Protein AF-A0A931LRL3-F1 (afdb_monomer_lite)

Sequence (80 aa):
MEEQTNGNFRIYLVSGDGKQAEIGRFAPEEEKRAFEVWEALADKLLGWEPTDGKTKALGVVIETDKMVIAKRFVIVRGGH

pLDDT: mean 80.18, std 13.55, range [41.66, 93.88]

Secondary structure (DSSP, 8-state):
------PPEEEEEEETTS-EEEEEEE-GGGHHHHHHHHHHHHHHHHT---TTS---EEEEEEEETTEEEEEEEEE-----

Foldseek 3Di:
DDPQPFFKKWKWKAFPVGDTDTDDIHGSVCVVVSVVVQVVVLVVVVPDAPPPLPGQKIKMWIAGPVGTPDIDMDGHDRDD

Structure (mmCIF, N/CA/C/O backbone):
data_AF-A0A931LRL3-F1
#
_entry.id   AF-A0A931LRL3-F1
#
loop_
_atom_site.group_PDB
_atom_site.id
_atom_site.type_symbol
_atom_site.label_atom_id
_atom_site.label_alt_id
_atom_site.label_comp_id
_atom_site.label_asym_id
_atom_site.label_entity_id
_atom_site.label_seq_id
_atom_site.pdbx_PDB_ins_code
_atom_site.Cartn_x
_atom_site.Cartn_y
_atom_site.Cartn_z
_atom_site.occupancy
_atom_site.B_iso_or_equiv
_atom_site.auth_seq_id
_atom_site.auth_comp_id
_atom_site.auth_asym_id
_atom_site.auth_atom_id
_atom_site.pdbx_PDB_model_num
ATOM 1 N N . MET A 1 1 ? -13.098 15.296 18.116 1.00 50.25 1 MET A N 1
ATOM 2 C CA . MET A 1 1 ? -12.428 13.984 18.203 1.00 50.25 1 MET A CA 1
ATOM 3 C C . MET A 1 1 ? -12.642 13.349 16.847 1.00 50.25 1 MET A C 1
ATOM 5 O O . MET A 1 1 ? -13.796 13.186 16.480 1.00 50.25 1 MET A O 1
ATOM 9 N N . GLU A 1 2 ? -11.583 13.213 16.050 1.00 54.97 2 GLU A N 1
ATOM 10 C CA . GLU A 1 2 ? -11.686 12.801 14.644 1.00 54.97 2 GLU A CA 1
ATOM 11 C C . GLU A 1 2 ? -12.289 11.399 14.513 1.00 54.97 2 GLU A C 1
ATOM 13 O O . GLU A 1 2 ? -11.909 10.470 15.224 1.00 54.97 2 GLU A O 1
ATOM 18 N N . GLU A 1 3 ? -13.256 11.279 13.607 1.00 50.59 3 GLU A N 1
ATOM 19 C CA . GLU A 1 3 ? -13.901 10.034 13.212 1.00 50.59 3 GLU A CA 1
ATOM 20 C C . GLU A 1 3 ? -12.891 9.228 12.380 1.00 50.59 3 GLU A C 1
ATOM 22 O O . GLU A 1 3 ? -12.819 9.362 11.160 1.00 50.59 3 GLU A O 1
ATOM 27 N N . GLN A 1 4 ? -12.043 8.442 13.053 1.00 52.03 4 GLN A N 1
ATOM 28 C CA . GLN A 1 4 ? -11.157 7.490 12.385 1.00 52.03 4 GLN A CA 1
ATOM 29 C C . GLN A 1 4 ? -12.026 6.448 11.684 1.00 52.03 4 GLN A C 1
ATOM 31 O O . GLN A 1 4 ? -12.751 5.665 12.301 1.00 52.03 4 GLN A O 1
ATOM 36 N N . THR A 1 5 ? -12.008 6.504 10.357 1.00 55.31 5 THR A N 1
ATOM 37 C CA . THR A 1 5 ? -12.728 5.613 9.458 1.00 55.31 5 THR A CA 1
ATOM 38 C C . THR A 1 5 ? -12.194 4.192 9.596 1.00 55.31 5 THR A C 1
ATOM 40 O O . THR A 1 5 ? -11.353 3.759 8.817 1.00 55.31 5 THR A O 1
ATOM 43 N N . ASN A 1 6 ? -12.704 3.456 10.578 1.00 63.88 6 ASN A N 1
ATOM 44 C CA . ASN A 1 6 ? -12.261 2.103 10.900 1.00 63.88 6 ASN A CA 1
ATOM 45 C C . ASN A 1 6 ? -12.874 1.059 9.947 1.00 63.88 6 ASN A C 1
ATOM 47 O O . ASN A 1 6 ? -13.588 0.148 10.362 1.00 63.88 6 ASN A O 1
ATOM 51 N N . GLY A 1 7 ? -12.647 1.230 8.642 1.00 74.12 7 GLY A N 1
ATOM 52 C CA . GLY A 1 7 ? -12.798 0.156 7.659 1.00 74.12 7 GLY A CA 1
ATOM 53 C C . GLY A 1 7 ? -11.566 -0.748 7.679 1.00 74.12 7 GLY A C 1
ATOM 54 O O . GLY A 1 7 ? -10.520 -0.356 8.192 1.00 74.12 7 GLY A O 1
ATOM 55 N N . ASN A 1 8 ? -11.670 -1.959 7.130 1.00 90.19 8 ASN A N 1
ATOM 56 C CA . ASN A 1 8 ? -10.499 -2.836 7.069 1.00 90.19 8 ASN A CA 1
ATOM 57 C C . ASN A 1 8 ? -9.456 -2.220 6.133 1.00 90.19 8 ASN A C 1
ATOM 59 O O . ASN A 1 8 ? -9.791 -1.819 5.014 1.00 90.19 8 ASN A O 1
ATOM 63 N N . PHE A 1 9 ? -8.200 -2.197 6.563 1.00 90.88 9 PHE A N 1
ATOM 64 C CA . PHE A 1 9 ? -7.099 -1.748 5.723 1.00 90.88 9 PHE A CA 1
ATOM 65 C C . PHE A 1 9 ? -6.736 -2.856 4.740 1.00 90.88 9 PHE A C 1
ATOM 67 O O . PHE A 1 9 ? -6.583 -4.017 5.124 1.00 90.88 9 PHE A O 1
ATOM 74 N N . ARG A 1 10 ? -6.574 -2.507 3.468 1.00 93.25 10 ARG A N 1
ATOM 75 C CA . ARG A 1 10 ? -6.123 -3.420 2.417 1.00 93.25 10 ARG A CA 1
ATOM 76 C C . ARG A 1 10 ? -4.955 -2.802 1.678 1.00 93.25 10 ARG A C 1
ATOM 78 O O . ARG A 1 10 ? -4.988 -1.621 1.339 1.00 93.25 10 ARG A O 1
ATOM 85 N N . ILE A 1 11 ? -3.922 -3.605 1.461 1.00 93.69 11 ILE A N 1
ATOM 86 C CA . ILE A 1 11 ? -2.704 -3.210 0.765 1.00 93.69 11 ILE A CA 1
ATOM 87 C C . ILE A 1 11 ? -2.658 -3.938 -0.570 1.00 93.69 11 ILE A C 1
ATOM 89 O O . ILE A 1 11 ? -2.780 -5.165 -0.624 1.00 93.69 11 ILE A O 1
ATOM 93 N N . TYR A 1 12 ? -2.426 -3.183 -1.636 1.00 92.44 12 TYR A N 1
ATOM 94 C CA . TYR A 1 12 ? -2.372 -3.688 -2.998 1.00 92.44 12 TYR A CA 1
ATOM 95 C C . TYR A 1 12 ? -1.062 -3.305 -3.665 1.00 92.44 12 TYR A C 1
ATOM 97 O O . TYR A 1 12 ? -0.602 -2.169 -3.540 1.00 92.44 12 TYR A O 1
ATOM 105 N N . LEU A 1 13 ? -0.507 -4.233 -4.440 1.00 90.69 13 LEU A N 1
ATOM 106 C CA . LEU A 1 13 ? 0.480 -3.923 -5.466 1.00 90.69 13 LEU A CA 1
ATOM 107 C C . LEU A 1 13 ? -0.239 -3.592 -6.764 1.00 90.69 13 LEU A C 1
ATOM 109 O O . LEU A 1 13 ? -1.085 -4.354 -7.226 1.00 90.69 13 LEU A O 1
ATOM 113 N N . VAL A 1 14 ? 0.119 -2.465 -7.363 1.00 88.81 14 VAL A N 1
ATOM 114 C CA . VAL A 1 14 ? -0.443 -1.984 -8.620 1.00 88.81 14 VAL A CA 1
ATOM 115 C C . VAL A 1 14 ? 0.641 -2.021 -9.679 1.00 88.81 14 VAL A C 1
ATOM 117 O O . VAL A 1 14 ? 1.678 -1.383 -9.541 1.00 88.81 14 VAL A O 1
ATOM 120 N N . SER A 1 15 ? 0.399 -2.764 -10.745 1.00 85.56 15 SER A N 1
ATOM 121 C CA . SER A 1 15 ? 1.266 -2.817 -11.922 1.00 85.56 15 SER A CA 1
ATOM 122 C C . SER A 1 15 ? 1.018 -1.644 -12.870 1.00 85.56 15 SER A C 1
ATOM 124 O O . SER A 1 15 ? -0.046 -1.024 -12.860 1.00 85.56 15 SER A O 1
ATOM 126 N N . GLY A 1 16 ? 1.999 -1.341 -13.719 1.00 77.50 16 GLY A N 1
ATOM 127 C CA . GLY A 1 16 ? 1.909 -0.276 -14.719 1.00 77.50 16 GLY A CA 1
ATOM 128 C C . GLY A 1 16 ? 0.816 -0.494 -15.767 1.00 77.50 16 GLY A C 1
ATOM 129 O O . GLY A 1 16 ? 0.353 0.473 -16.362 1.00 77.50 16 GLY A O 1
ATOM 130 N N . ASP A 1 17 ? 0.363 -1.735 -15.959 1.00 81.00 17 ASP A N 1
ATOM 131 C CA . ASP A 1 17 ? -0.808 -2.100 -16.763 1.00 81.00 17 ASP A CA 1
ATOM 132 C C . ASP A 1 17 ? -2.146 -1.953 -16.012 1.00 81.00 17 ASP A C 1
ATOM 134 O O . ASP A 1 17 ? -3.200 -2.300 -16.540 1.00 81.00 17 ASP A O 1
ATOM 138 N N . GLY A 1 18 ? -2.125 -1.410 -14.791 1.00 82.25 18 GLY A N 1
ATOM 139 C CA . GLY A 1 18 ? -3.315 -1.097 -14.001 1.00 82.25 18 GLY A CA 1
ATOM 140 C C . GLY A 1 18 ? -3.904 -2.286 -13.242 1.00 82.25 18 GLY A C 1
ATOM 141 O O . GLY A 1 18 ? -4.934 -2.131 -12.585 1.00 82.25 18 GLY A O 1
ATOM 142 N N . LYS A 1 19 ? -3.269 -3.466 -13.284 1.00 86.81 19 LYS A N 1
ATOM 143 C CA . LYS A 1 19 ? -3.706 -4.614 -12.476 1.00 86.81 19 LYS A CA 1
ATOM 144 C C . LYS A 1 19 ? -3.306 -4.416 -11.025 1.00 86.81 19 LYS A C 1
ATOM 146 O O . LYS A 1 19 ? -2.167 -4.031 -10.752 1.00 86.81 19 LYS A O 1
ATOM 151 N N . GLN A 1 20 ? -4.228 -4.739 -10.126 1.00 90.25 20 GLN A N 1
ATOM 152 C CA . GLN A 1 20 ? -4.030 -4.688 -8.683 1.00 90.25 20 GLN A CA 1
ATOM 153 C C . GLN A 1 20 ? -3.999 -6.110 -8.122 1.00 90.25 20 GLN A C 1
ATOM 155 O O . GLN A 1 20 ? -4.825 -6.941 -8.499 1.00 90.25 20 GLN A O 1
ATOM 160 N N . ALA A 1 21 ? -3.057 -6.382 -7.226 1.00 89.06 21 ALA A N 1
ATOM 161 C CA . ALA A 1 21 ? -2.965 -7.627 -6.478 1.00 89.06 21 ALA A CA 1
ATOM 162 C C . ALA A 1 21 ? -2.994 -7.307 -4.982 1.00 89.06 21 ALA A C 1
ATOM 164 O O . ALA A 1 21 ? -2.126 -6.584 -4.493 1.00 89.06 21 ALA A O 1
ATOM 165 N N . GLU A 1 22 ? -3.992 -7.826 -4.266 1.00 92.88 22 GLU A N 1
ATOM 166 C CA . GLU A 1 22 ? -4.046 -7.720 -2.806 1.00 92.88 22 GLU A CA 1
ATOM 167 C C . GLU A 1 22 ? -2.897 -8.533 -2.204 1.00 92.88 22 GLU A C 1
ATOM 169 O O . GLU A 1 22 ? -2.684 -9.692 -2.558 1.00 92.88 22 GLU A O 1
ATOM 174 N N . ILE A 1 23 ? -2.145 -7.907 -1.305 1.00 90.38 23 ILE A N 1
ATOM 175 C CA . ILE A 1 23 ? -0.989 -8.522 -0.643 1.00 90.38 23 ILE A CA 1
ATOM 176 C C . ILE A 1 23 ? -1.103 -8.526 0.879 1.00 90.38 23 ILE A C 1
ATOM 178 O O . ILE A 1 23 ? -0.310 -9.181 1.552 1.00 90.38 23 ILE A O 1
ATOM 182 N N . GLY A 1 24 ? -2.083 -7.815 1.436 1.00 91.06 24 GLY A N 1
ATOM 183 C CA . GLY A 1 24 ? -2.331 -7.811 2.869 1.00 91.06 24 GLY A CA 1
ATOM 184 C C . GLY A 1 24 ? -3.658 -7.162 3.226 1.00 91.06 24 GLY A C 1
ATOM 185 O O . GLY A 1 24 ? -4.093 -6.211 2.576 1.00 91.06 24 GLY A O 1
ATOM 186 N N . ARG A 1 25 ? -4.273 -7.668 4.293 1.00 93.88 25 ARG A N 1
ATOM 187 C CA . ARG A 1 25 ? -5.492 -7.130 4.890 1.00 93.88 25 ARG A CA 1
ATOM 188 C C . ARG A 1 25 ? -5.321 -7.072 6.401 1.00 93.88 25 ARG A C 1
ATOM 190 O O . ARG A 1 25 ? -4.895 -8.056 6.999 1.00 93.88 25 ARG A O 1
ATOM 197 N N . PHE A 1 26 ? -5.675 -5.939 6.990 1.00 92.50 26 PHE A N 1
ATOM 198 C CA . PHE A 1 26 ? -5.501 -5.659 8.409 1.00 92.50 26 PHE A CA 1
ATOM 199 C C . PHE A 1 26 ? -6.805 -5.147 9.006 1.00 92.50 26 PHE A C 1
ATOM 201 O O . PHE A 1 26 ? -7.581 -4.443 8.345 1.00 92.50 26 PHE A O 1
ATOM 208 N N . ALA A 1 27 ? -7.047 -5.522 10.258 1.00 90.50 27 ALA A N 1
ATOM 209 C CA . ALA A 1 27 ? -8.171 -4.998 11.012 1.00 90.50 27 ALA A CA 1
ATOM 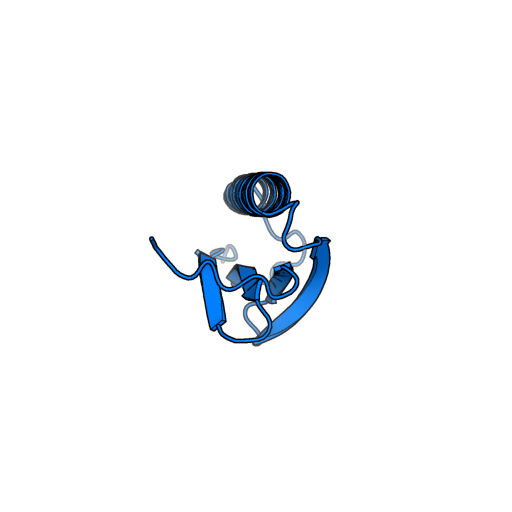210 C C . ALA A 1 27 ? -7.978 -3.493 11.285 1.00 90.50 27 ALA A C 1
ATOM 212 O O . ALA A 1 27 ? -6.849 -2.999 11.248 1.00 90.50 27 ALA A O 1
ATOM 213 N N . PRO A 1 28 ? -9.049 -2.748 11.596 1.00 86.19 28 PRO A N 1
ATOM 214 C CA . PRO A 1 28 ? -8.933 -1.322 11.880 1.00 86.19 28 PRO A CA 1
ATOM 215 C C . PRO A 1 28 ? -7.996 -0.991 13.054 1.00 86.19 28 PRO A C 1
ATOM 217 O O . PRO A 1 28 ? -7.271 -0.005 13.027 1.00 86.19 28 PRO A O 1
ATOM 220 N N . GLU A 1 29 ? -7.964 -1.856 14.070 1.00 89.56 29 GLU A N 1
ATOM 221 C CA . GLU A 1 29 ? -7.064 -1.739 15.227 1.00 89.56 29 GLU A CA 1
ATOM 222 C C . GLU A 1 29 ? -5.578 -1.947 14.879 1.00 89.56 29 GLU A C 1
ATOM 224 O O . GLU A 1 29 ? -4.695 -1.557 15.640 1.00 89.56 29 GLU A O 1
ATOM 229 N N . GLU A 1 30 ? -5.293 -2.527 13.711 1.00 90.94 30 GLU A N 1
ATOM 230 C CA . GLU A 1 30 ? -3.947 -2.776 13.198 1.00 90.94 30 GLU A CA 1
ATOM 231 C C . GLU A 1 30 ? -3.469 -1.671 12.237 1.00 90.94 30 GLU A C 1
ATOM 233 O O . GLU A 1 30 ? -2.520 -1.896 11.487 1.00 90.94 30 GLU A O 1
ATOM 238 N N . GLU A 1 31 ? -4.074 -0.473 12.266 1.00 88.62 31 GLU A N 1
ATOM 239 C CA . GLU A 1 31 ? -3.707 0.673 11.410 1.00 88.62 31 GLU A CA 1
ATOM 240 C C . GLU A 1 31 ? -2.188 0.865 11.338 1.00 88.62 31 GLU A C 1
ATOM 242 O O . GLU A 1 31 ? -1.597 0.832 10.258 1.00 88.62 31 GLU A O 1
ATOM 247 N N . LYS A 1 32 ? -1.536 0.988 12.500 1.00 90.31 32 LYS A N 1
ATOM 248 C CA . LYS A 1 32 ? -0.087 1.205 12.582 1.00 90.31 32 LYS A CA 1
ATOM 249 C C . LYS A 1 32 ? 0.690 0.127 11.824 1.00 90.31 32 LYS A C 1
ATOM 251 O O . LYS A 1 32 ? 1.594 0.438 11.056 1.00 90.31 32 LYS A O 1
ATOM 256 N N . ARG A 1 33 ? 0.295 -1.132 12.003 1.00 91.44 33 ARG A N 1
ATOM 257 C CA . ARG A 1 33 ? 0.943 -2.282 11.372 1.00 91.44 33 ARG A CA 1
ATOM 258 C C . ARG A 1 33 ? 0.707 -2.301 9.865 1.00 91.44 33 ARG A C 1
ATOM 260 O O . ARG A 1 33 ? 1.620 -2.625 9.110 1.00 91.44 33 ARG A O 1
ATOM 267 N N . ALA A 1 34 ? -0.491 -1.930 9.418 1.00 91.56 34 ALA A N 1
ATOM 268 C CA . ALA A 1 34 ? -0.806 -1.810 8.001 1.00 91.56 34 ALA A CA 1
ATOM 269 C C . ALA A 1 34 ? 0.077 -0.744 7.326 1.00 91.56 34 ALA A C 1
ATOM 271 O O . ALA A 1 34 ? 0.629 -0.988 6.252 1.00 91.56 34 ALA A O 1
ATOM 272 N N . PHE A 1 35 ? 0.283 0.400 7.985 1.00 91.25 35 PHE A N 1
ATOM 273 C CA . PHE A 1 35 ? 1.201 1.440 7.515 1.00 91.25 35 PHE A CA 1
ATOM 274 C C . PHE A 1 35 ? 2.662 0.984 7.497 1.00 91.25 35 PHE A C 1
ATOM 276 O O . PHE A 1 35 ? 3.341 1.213 6.500 1.00 91.25 35 PHE A O 1
ATOM 283 N N . GLU A 1 36 ? 3.137 0.303 8.543 1.00 93.31 36 GLU A N 1
ATOM 284 C CA . GLU A 1 36 ? 4.501 -0.248 8.590 1.00 93.31 36 GLU A CA 1
ATOM 285 C C . GLU A 1 36 ? 4.750 -1.226 7.433 1.00 93.31 36 GLU A C 1
ATOM 287 O O . GLU A 1 36 ? 5.787 -1.175 6.772 1.00 93.31 36 GLU A O 1
ATOM 292 N N . VAL A 1 37 ? 3.777 -2.093 7.139 1.00 92.38 37 VAL A N 1
ATOM 293 C CA . VAL A 1 37 ? 3.863 -3.025 6.010 1.00 92.38 37 VAL A CA 1
ATOM 294 C C . VAL A 1 37 ? 3.844 -2.270 4.681 1.00 92.38 37 VAL A C 1
ATOM 296 O O . VAL A 1 37 ? 4.693 -2.536 3.831 1.00 92.38 37 VAL A O 1
ATOM 299 N N . TRP A 1 38 ? 2.926 -1.314 4.499 1.00 92.69 38 TRP A N 1
ATOM 300 C CA . TRP A 1 38 ? 2.854 -0.480 3.294 1.00 92.69 38 TRP A CA 1
ATOM 301 C C . TRP A 1 38 ? 4.169 0.265 3.033 1.00 92.69 38 TRP A C 1
ATOM 303 O O . TRP A 1 38 ? 4.668 0.249 1.907 1.00 92.69 38 TRP A O 1
ATOM 313 N N . GLU A 1 39 ? 4.761 0.866 4.065 1.00 90.94 39 GLU A N 1
ATOM 314 C CA . GLU A 1 39 ? 6.024 1.595 3.966 1.00 90.94 39 GLU A CA 1
ATOM 315 C C . GLU A 1 39 ? 7.185 0.656 3.632 1.00 90.94 39 GLU A C 1
ATOM 317 O O . GLU A 1 39 ? 7.925 0.916 2.684 1.00 90.94 39 GLU A O 1
ATOM 322 N N . ALA A 1 40 ? 7.296 -0.483 4.323 1.00 90.31 40 ALA A N 1
ATOM 323 C CA . ALA A 1 40 ? 8.333 -1.474 4.046 1.00 90.31 40 ALA A CA 1
ATOM 324 C C . ALA A 1 40 ? 8.248 -2.031 2.614 1.00 90.31 40 ALA A C 1
ATOM 326 O O . ALA A 1 40 ? 9.267 -2.322 1.985 1.00 90.31 40 ALA A O 1
ATOM 327 N N . LEU A 1 41 ? 7.038 -2.192 2.076 1.00 89.19 41 LEU A N 1
ATOM 328 C CA . LEU A 1 41 ? 6.831 -2.599 0.687 1.00 89.19 41 LEU A CA 1
ATOM 329 C C . LEU A 1 41 ? 7.209 -1.488 -0.287 1.00 89.19 41 LEU A C 1
ATOM 331 O O . LEU A 1 41 ? 7.853 -1.762 -1.297 1.00 89.19 41 LEU A O 1
ATOM 335 N N . ALA A 1 42 ? 6.839 -0.244 0.014 1.00 86.69 42 ALA A N 1
ATOM 336 C CA . ALA A 1 42 ? 7.211 0.904 -0.798 1.00 86.69 42 ALA A CA 1
ATOM 337 C C . ALA A 1 42 ? 8.736 1.095 -0.858 1.00 86.69 42 ALA A C 1
ATOM 339 O O . ALA A 1 42 ? 9.260 1.417 -1.922 1.00 86.69 42 ALA A O 1
ATOM 340 N N . ASP A 1 43 ? 9.440 0.858 0.249 1.00 88.31 43 ASP A N 1
ATOM 341 C CA . ASP A 1 43 ? 10.901 0.919 0.318 1.00 88.31 43 ASP A CA 1
ATOM 342 C C . ASP A 1 43 ? 11.557 -0.182 -0.526 1.00 88.31 43 ASP A C 1
ATOM 344 O O . ASP A 1 43 ? 12.392 0.094 -1.386 1.00 88.31 43 ASP A O 1
ATOM 348 N N . LYS A 1 44 ? 11.074 -1.426 -0.403 1.00 84.56 44 LYS A N 1
ATOM 349 C CA . LYS A 1 44 ? 11.525 -2.536 -1.260 1.00 84.56 44 LYS A CA 1
ATOM 350 C C . LYS A 1 44 ? 11.325 -2.243 -2.744 1.00 84.56 44 LYS A C 1
ATOM 352 O O . LYS A 1 44 ? 12.173 -2.612 -3.551 1.00 84.56 44 LYS A O 1
ATOM 357 N N . LEU A 1 45 ? 10.226 -1.579 -3.104 1.00 81.62 45 LEU A N 1
ATOM 358 C CA . LEU A 1 45 ? 9.946 -1.180 -4.481 1.00 81.62 45 LEU A CA 1
ATOM 359 C C . LEU A 1 45 ? 10.936 -0.131 -5.017 1.00 81.62 45 LEU A C 1
ATOM 361 O O . LEU A 1 45 ? 11.197 -0.134 -6.217 1.00 81.62 45 LEU A O 1
ATOM 365 N N . LEU A 1 46 ? 11.519 0.730 -4.173 1.00 75.94 46 LEU A N 1
ATOM 366 C CA . LEU A 1 46 ? 12.525 1.716 -4.603 1.00 75.94 46 LEU A CA 1
ATOM 367 C C . LEU A 1 46 ? 13.828 1.066 -5.088 1.00 75.94 46 LEU A C 1
ATOM 369 O O . LEU A 1 46 ? 14.513 1.644 -5.928 1.00 75.94 46 LEU A O 1
ATOM 373 N N . GLY A 1 47 ? 14.158 -0.124 -4.584 1.00 70.88 47 GLY A N 1
ATOM 374 C CA . GLY A 1 47 ? 15.327 -0.904 -5.003 1.00 70.88 47 GLY A CA 1
ATOM 375 C C . GLY A 1 47 ? 15.003 -2.081 -5.923 1.00 70.88 47 GLY A C 1
ATOM 376 O O . GLY A 1 47 ? 15.893 -2.870 -6.234 1.00 70.88 47 GLY A O 1
ATOM 377 N N . TRP A 1 48 ? 13.741 -2.251 -6.321 1.00 73.31 48 TRP A N 1
ATOM 378 C CA . TRP A 1 48 ? 13.322 -3.401 -7.113 1.00 73.31 48 TRP A CA 1
ATOM 379 C C . TRP A 1 48 ? 13.530 -3.143 -8.605 1.00 73.31 48 TRP A C 1
ATOM 381 O O . TRP A 1 48 ? 12.829 -2.337 -9.219 1.00 73.31 48 TRP A O 1
ATOM 391 N N . GLU A 1 49 ? 14.477 -3.867 -9.200 1.00 67.44 49 GLU A N 1
ATOM 392 C CA . GLU A 1 49 ? 14.671 -3.891 -10.647 1.00 67.44 49 GLU A CA 1
ATOM 393 C C . GLU A 1 49 ? 13.836 -5.023 -11.279 1.00 67.44 49 GLU A C 1
ATOM 395 O O . GLU A 1 49 ? 14.003 -6.193 -10.916 1.00 67.44 49 GLU A O 1
ATOM 400 N N . PRO A 1 50 ? 12.928 -4.723 -12.227 1.00 64.00 50 PRO A N 1
ATOM 401 C CA . PRO A 1 50 ? 12.143 -5.725 -12.922 1.00 64.00 50 PRO A CA 1
ATOM 402 C C . PRO A 1 50 ? 13.066 -6.568 -13.792 1.00 64.00 50 PRO A C 1
ATOM 404 O O . PRO A 1 50 ? 13.568 -6.124 -14.822 1.00 64.00 50 PRO A O 1
ATOM 407 N N . THR A 1 51 ? 13.232 -7.826 -13.405 1.00 65.25 51 THR A N 1
ATOM 408 C CA . THR A 1 51 ? 14.034 -8.806 -14.148 1.00 65.25 51 THR A CA 1
ATOM 409 C C . THR A 1 51 ? 13.425 -9.178 -15.502 1.00 65.25 51 THR A C 1
ATOM 411 O O . THR A 1 51 ? 14.101 -9.760 -16.344 1.00 65.25 51 THR A O 1
ATOM 414 N N . ASP A 1 52 ? 12.150 -8.842 -15.723 1.00 65.44 52 ASP A N 1
ATOM 415 C CA . ASP A 1 52 ? 11.382 -9.201 -16.917 1.00 65.44 52 ASP A CA 1
ATOM 416 C C . ASP A 1 52 ? 11.375 -8.108 -18.008 1.00 65.44 52 ASP A C 1
ATOM 418 O O . ASP A 1 52 ? 10.952 -8.369 -19.133 1.00 65.44 52 ASP A O 1
ATOM 422 N N . GLY A 1 53 ? 11.838 -6.888 -17.698 1.00 63.00 53 GLY A N 1
ATOM 423 C CA . GLY A 1 53 ? 11.901 -5.752 -18.630 1.00 63.00 53 GLY A CA 1
ATOM 424 C C . GLY A 1 53 ? 10.548 -5.195 -19.109 1.00 63.00 53 GLY A C 1
ATOM 425 O O . GLY A 1 53 ? 10.520 -4.171 -19.793 1.00 63.00 53 GLY A O 1
ATOM 426 N N . LYS A 1 54 ? 9.411 -5.818 -18.764 1.00 63.47 54 LYS A N 1
ATOM 427 C CA . LYS A 1 54 ? 8.070 -5.396 -19.218 1.00 63.47 54 LYS A CA 1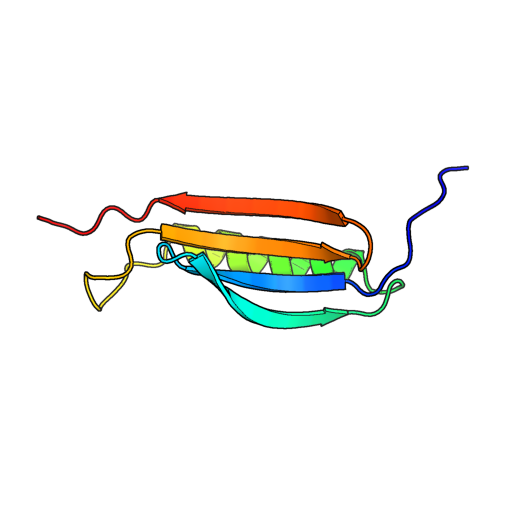
ATOM 428 C C . LYS A 1 54 ? 7.316 -4.601 -18.162 1.00 63.47 54 LYS A C 1
ATOM 430 O O . LYS A 1 54 ? 6.436 -3.813 -18.510 1.00 63.47 54 LYS A O 1
ATOM 435 N N . THR A 1 55 ? 7.664 -4.767 -16.892 1.00 66.50 55 THR A N 1
ATOM 436 C CA . THR A 1 55 ? 7.035 -4.032 -15.792 1.00 66.50 55 THR A CA 1
ATOM 437 C C . THR A 1 55 ? 7.579 -2.599 -15.724 1.00 66.50 55 THR A C 1
ATOM 439 O O . THR A 1 55 ? 8.700 -2.371 -15.285 1.00 66.50 55 THR A O 1
ATOM 442 N N . LYS A 1 56 ? 6.788 -1.618 -16.184 1.00 62.72 56 LYS A N 1
ATOM 443 C CA . LYS A 1 56 ? 7.207 -0.200 -16.319 1.00 62.72 56 LYS A CA 1
ATOM 444 C C . LYS A 1 56 ? 6.861 0.690 -15.123 1.00 62.72 56 LYS A C 1
ATOM 446 O O . LYS A 1 56 ? 7.383 1.792 -14.978 1.00 62.72 56 LYS A O 1
ATOM 451 N N . ALA A 1 57 ? 5.942 0.245 -14.279 1.00 67.31 57 ALA A N 1
ATOM 452 C CA . ALA A 1 57 ? 5.593 0.942 -13.055 1.00 67.31 57 ALA A CA 1
ATOM 453 C C . ALA A 1 57 ? 5.098 -0.070 -12.031 1.00 67.31 57 ALA A C 1
ATOM 455 O O . ALA A 1 57 ? 4.397 -1.021 -12.382 1.00 67.31 57 ALA A O 1
ATOM 456 N N . LEU A 1 58 ? 5.467 0.153 -10.777 1.00 82.19 58 LEU A N 1
ATOM 457 C CA . LEU A 1 58 ? 4.861 -0.519 -9.643 1.00 82.19 58 LEU A CA 1
ATOM 458 C C . LEU A 1 58 ? 4.448 0.529 -8.623 1.00 82.19 58 LEU A C 1
ATOM 460 O O . LEU A 1 58 ? 5.175 1.475 -8.333 1.00 82.19 58 LEU A O 1
ATOM 464 N N . GLY A 1 59 ? 3.252 0.371 -8.088 1.00 87.81 59 GLY A N 1
ATOM 465 C CA . GLY A 1 59 ? 2.773 1.126 -6.953 1.00 87.81 59 GLY A CA 1
ATOM 466 C C . GLY A 1 59 ? 2.408 0.197 -5.818 1.00 87.81 59 GLY A C 1
ATOM 467 O O . GLY A 1 59 ? 2.065 -0.962 -6.040 1.00 87.81 59 GLY A O 1
ATOM 468 N N . VAL A 1 60 ? 2.445 0.724 -4.604 1.00 92.06 60 VAL A N 1
ATOM 469 C CA . VAL A 1 60 ? 1.793 0.102 -3.462 1.00 92.06 60 VAL A CA 1
ATOM 470 C C . VAL A 1 60 ? 0.783 1.086 -2.884 1.00 92.06 60 VAL A C 1
ATOM 472 O O . VAL A 1 60 ? 1.065 2.274 -2.676 1.00 92.06 60 VAL A O 1
ATOM 475 N N . VAL A 1 61 ? -0.436 0.605 -2.701 1.00 92.00 61 VAL A N 1
ATOM 476 C CA . VAL A 1 61 ? -1.586 1.396 -2.268 1.00 92.00 61 VAL A CA 1
ATOM 477 C C . VAL A 1 61 ? -2.122 0.774 -0.998 1.00 92.00 61 VAL A C 1
ATOM 479 O O . VAL A 1 61 ? -2.241 -0.444 -0.925 1.00 92.00 61 VAL A O 1
ATOM 482 N N . ILE A 1 62 ? -2.440 1.605 -0.015 1.00 91.38 62 ILE A N 1
ATOM 483 C CA . ILE A 1 62 ? -3.213 1.211 1.155 1.00 91.38 62 ILE A CA 1
A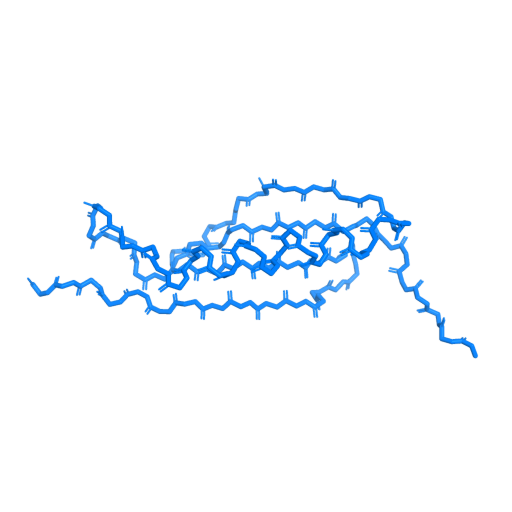TOM 484 C C . ILE A 1 62 ? -4.524 1.992 1.156 1.00 91.38 62 ILE A C 1
ATOM 486 O O . ILE A 1 62 ? -4.547 3.221 1.035 1.00 91.38 62 ILE A O 1
ATOM 490 N N . GLU A 1 63 ? -5.628 1.268 1.259 1.00 91.31 63 GLU A N 1
ATOM 491 C CA . GLU A 1 63 ? -6.980 1.818 1.270 1.00 91.31 63 GLU A CA 1
ATOM 492 C C . GLU A 1 63 ? -7.829 1.190 2.375 1.00 91.31 63 GLU A C 1
ATOM 494 O O . GLU A 1 63 ? -7.518 0.124 2.906 1.00 91.31 63 GLU A O 1
ATOM 499 N N . THR A 1 64 ? -8.927 1.865 2.695 1.00 87.81 64 THR A N 1
ATOM 500 C CA . THR A 1 64 ? -10.060 1.310 3.439 1.00 87.81 64 THR A CA 1
ATOM 501 C C . THR A 1 64 ? -11.240 1.091 2.497 1.00 87.81 64 THR A C 1
ATOM 503 O O . THR A 1 64 ? -11.234 1.538 1.353 1.00 87.81 64 THR A O 1
ATOM 506 N N . ASP A 1 65 ? -12.314 0.480 2.996 1.00 80.44 65 ASP A N 1
ATOM 507 C CA . ASP A 1 65 ? -13.594 0.326 2.285 1.00 80.44 65 ASP A CA 1
ATOM 508 C C . ASP A 1 65 ? -14.202 1.632 1.732 1.00 80.44 65 ASP A C 1
ATOM 510 O O . ASP A 1 65 ? -15.087 1.577 0.882 1.00 80.44 65 ASP A O 1
ATOM 514 N N . LYS A 1 66 ? -13.763 2.804 2.209 1.00 75.88 66 LYS A N 1
ATOM 515 C CA . LYS A 1 66 ? -14.334 4.104 1.825 1.00 75.88 66 LYS A CA 1
ATOM 516 C C . LYS A 1 66 ? -13.391 4.975 0.996 1.00 75.88 66 LYS A C 1
ATOM 518 O O . LYS A 1 66 ? -13.876 5.870 0.308 1.00 75.88 66 LYS A O 1
ATOM 523 N N . MET A 1 67 ? -12.074 4.769 1.082 1.00 84.19 67 MET A N 1
ATOM 524 C CA . MET A 1 67 ? -11.093 5.640 0.426 1.00 84.19 67 MET A CA 1
ATOM 525 C C . MET A 1 67 ? -9.678 5.057 0.397 1.00 84.19 67 MET A C 1
ATOM 527 O O . MET A 1 67 ? -9.288 4.288 1.276 1.00 84.19 67 MET A O 1
ATOM 531 N N . VAL A 1 68 ? -8.874 5.540 -0.553 1.00 87.12 68 VAL A N 1
ATOM 532 C CA . VAL A 1 68 ? -7.416 5.365 -0.560 1.00 87.12 68 VAL A CA 1
ATOM 533 C C . VAL A 1 68 ? -6.785 6.276 0.487 1.00 87.12 68 VAL A C 1
ATOM 535 O O . VAL A 1 68 ? -6.993 7.486 0.456 1.00 87.12 68 VAL A O 1
ATOM 538 N N . ILE A 1 69 ? -5.987 5.694 1.379 1.00 87.19 69 ILE A N 1
ATOM 539 C CA . ILE A 1 69 ? -5.352 6.404 2.495 1.00 87.19 69 ILE A CA 1
ATOM 540 C C . ILE A 1 69 ? -3.968 6.895 2.084 1.00 87.19 69 ILE A C 1
ATOM 542 O O . ILE A 1 69 ? -3.618 8.054 2.291 1.00 87.19 69 ILE A O 1
ATOM 546 N N . ALA A 1 70 ? -3.185 6.022 1.452 1.00 87.62 70 ALA A N 1
ATOM 547 C CA . ALA A 1 70 ? -1.884 6.378 0.918 1.00 87.62 70 ALA A CA 1
ATOM 548 C C . ALA A 1 70 ? -1.580 5.579 -0.347 1.00 87.62 70 ALA A C 1
ATOM 550 O O . ALA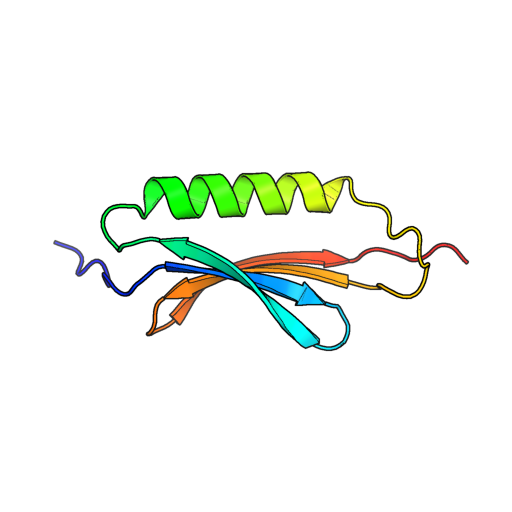 A 1 70 ? -2.004 4.438 -0.533 1.00 87.62 70 ALA A O 1
ATOM 551 N N . LYS A 1 71 ? -0.825 6.205 -1.246 1.00 89.19 71 LYS A N 1
ATOM 552 C CA . LYS A 1 71 ? -0.377 5.594 -2.494 1.00 89.19 71 LYS A CA 1
ATOM 553 C C . LYS A 1 71 ? 1.044 6.042 -2.783 1.00 89.19 71 LYS A C 1
ATOM 555 O O . LYS A 1 71 ? 1.339 7.236 -2.733 1.00 89.19 71 LYS A O 1
ATOM 560 N N . ARG A 1 72 ? 1.921 5.094 -3.094 1.00 87.69 72 ARG A N 1
ATOM 561 C CA . ARG A 1 72 ? 3.282 5.383 -3.543 1.00 87.69 72 ARG A CA 1
ATOM 562 C C . ARG A 1 72 ? 3.539 4.625 -4.829 1.00 87.69 72 ARG A C 1
ATOM 564 O O . ARG A 1 72 ? 3.345 3.418 -4.881 1.00 87.69 72 ARG A O 1
ATOM 571 N N . PHE A 1 73 ? 3.951 5.358 -5.854 1.00 83.56 73 PHE A N 1
ATOM 572 C CA . PHE A 1 73 ? 4.276 4.817 -7.166 1.00 83.56 73 PHE A CA 1
ATOM 573 C C . PHE A 1 73 ? 5.752 5.042 -7.438 1.00 83.56 73 PHE A C 1
ATOM 575 O O . PHE A 1 73 ? 6.253 6.154 -7.264 1.00 83.56 73 PHE A O 1
ATOM 582 N N . VAL A 1 74 ? 6.422 3.993 -7.894 1.00 80.75 74 VAL A N 1
ATOM 583 C CA . VAL A 1 74 ? 7.751 4.066 -8.481 1.00 80.75 74 VAL A CA 1
ATOM 584 C C . VAL A 1 74 ? 7.633 3.817 -9.976 1.00 80.75 74 VAL A C 1
ATOM 586 O O . VAL A 1 74 ? 7.072 2.822 -10.442 1.00 80.75 74 VAL A O 1
ATOM 589 N N . ILE A 1 75 ? 8.142 4.776 -10.742 1.00 72.12 75 ILE A N 1
ATOM 590 C CA . ILE A 1 75 ? 8.299 4.634 -12.183 1.00 72.12 75 ILE A CA 1
ATOM 591 C C . ILE A 1 75 ? 9.592 3.865 -12.382 1.00 72.12 75 ILE A C 1
ATOM 593 O O . ILE A 1 75 ? 10.674 4.412 -12.161 1.00 72.12 75 ILE A O 1
ATOM 597 N N . VAL A 1 76 ? 9.480 2.606 -12.794 1.00 67.31 76 VAL A N 1
ATOM 598 C CA . VAL A 1 76 ? 10.660 1.802 -13.079 1.00 67.31 76 VAL A CA 1
ATOM 599 C C . VAL A 1 76 ? 10.994 1.976 -14.551 1.00 67.31 76 VAL A C 1
ATOM 601 O O . VAL A 1 76 ? 10.274 1.514 -15.437 1.00 67.31 76 VAL A O 1
ATOM 604 N N . ARG A 1 77 ? 12.070 2.714 -14.836 1.00 60.09 77 ARG A N 1
ATOM 605 C CA . ARG A 1 77 ? 12.567 2.848 -16.206 1.00 60.09 77 ARG A CA 1
ATOM 606 C C . ARG A 1 77 ? 13.201 1.521 -16.608 1.00 60.09 77 ARG A C 1
ATOM 608 O O . ARG A 1 77 ? 14.303 1.217 -16.170 1.00 60.09 77 ARG A O 1
ATOM 615 N N . GLY A 1 78 ? 12.507 0.748 -17.440 1.00 54.09 78 GLY A N 1
ATOM 616 C CA . GLY A 1 78 ? 13.131 -0.358 -18.163 1.00 54.09 78 GLY A CA 1
ATOM 617 C C . GLY A 1 78 ? 14.307 0.177 -18.982 1.00 54.09 78 GLY A C 1
ATOM 618 O O . GLY A 1 78 ? 14.153 1.171 -19.698 1.00 54.09 78 GLY A O 1
ATOM 619 N N . GLY A 1 79 ? 15.477 -0.440 -18.815 1.00 51.44 79 GLY A N 1
ATOM 620 C CA . GLY A 1 79 ? 16.645 -0.191 -19.654 1.00 51.44 79 GLY A CA 1
ATOM 621 C C . GLY A 1 79 ? 16.329 -0.449 -21.130 1.00 51.44 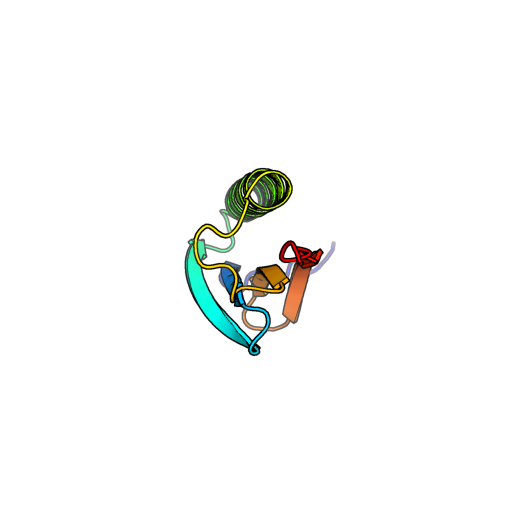79 GLY A C 1
ATOM 622 O O . GLY A 1 79 ? 15.487 -1.284 -21.453 1.00 51.44 79 GLY A O 1
ATOM 623 N N . HIS A 1 80 ? 16.978 0.351 -21.972 1.00 41.66 80 HIS A N 1
ATOM 624 C CA . HIS A 1 80 ? 16.850 0.455 -23.425 1.00 41.66 80 HIS A CA 1
ATOM 625 C C . HIS A 1 80 ? 17.146 -0.856 -24.167 1.00 41.66 80 HIS A C 1
ATOM 627 O O . HIS A 1 80 ? 18.089 -1.561 -23.740 1.00 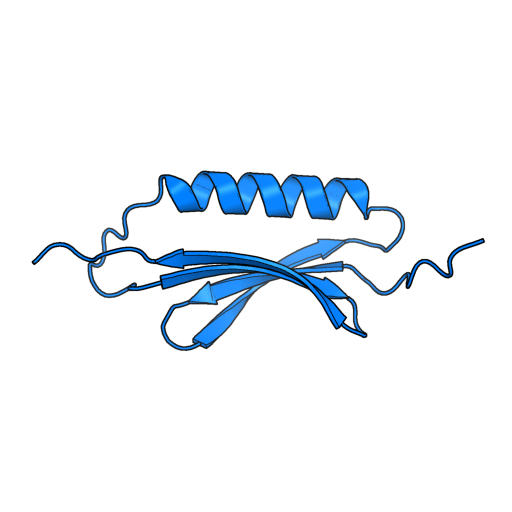41.66 80 HIS A O 1
#

Radius of gyration: 13.95 Å; chains: 1; bounding box: 31×23×42 Å